Protein AF-A0A523S549-F1 (afdb_monomer)

Radius of gyration: 22.51 Å; Cα contacts (8 Å, |Δi|>4): 256; chains: 1; bounding box: 53×30×63 Å

pLDDT: mean 89.28, std 9.07, range [41.47, 98.06]

Sequence (168 aa):
MRREAGLTQSELAIEVGVSQSYIARIENGTLDPKLSIANKIIQVFNTRSPQRCGDVMTTNPITIDARKSVSVAVQIMRQRSFSQLPVVRGERIVGIVTERDIVRNLQHDMDKLSVQAIMSSGGVPTVDETTPVDAIIPLLESYQAVVIQNQGRVTGIISRSDLLKAKR

Secondary structure (DSSP, 8-state):
-TTTTT--HHHHHHHHTS-HHHHHHHHTTS-PPPHHHHHHHHHHHHHHSPPBHHHHSEES---EETTSBHHHHHHHHHHHT-SEEEEEETTEEEEEEEHHHHHTTTTS-TTTSBHHHHSB-S---EEETTSBHHHHHHHHHHSSEEEEEETTEEEEEEEHHHHHHHT-

Structure (mmCIF, N/CA/C/O backbone):
data_AF-A0A523S549-F1
#
_entry.id   AF-A0A523S549-F1
#
loop_
_atom_site.group_PDB
_atom_site.id
_atom_site.type_symbol
_atom_site.label_atom_id
_atom_site.label_alt_id
_atom_site.label_comp_id
_atom_site.label_asym_id
_atom_site.label_entity_id
_atom_site.label_seq_id
_atom_site.pdbx_PDB_ins_code
_atom_site.Cartn_x
_atom_site.Cartn_y
_atom_site.Cartn_z
_atom_site.occupancy
_atom_site.B_iso_or_equiv
_atom_site.auth_seq_id
_atom_site.auth_comp_id
_atom_site.auth_asym_id
_atom_site.auth_atom_id
_atom_site.pdbx_PDB_model_num
ATOM 1 N N . MET A 1 1 ? -12.262 -4.791 22.566 1.00 71.88 1 MET A N 1
ATOM 2 C CA . MET A 1 1 ? -12.885 -3.564 22.014 1.00 71.88 1 MET A CA 1
ATOM 3 C C . MET A 1 1 ? -12.240 -2.263 22.508 1.00 71.88 1 MET A C 1
ATOM 5 O O . MET A 1 1 ? -11.286 -1.854 21.869 1.00 71.88 1 MET A O 1
ATOM 9 N N . ARG A 1 2 ? -12.619 -1.605 23.627 1.00 86.69 2 ARG A N 1
ATOM 10 C CA . ARG A 1 2 ? -12.001 -0.283 23.953 1.00 86.69 2 ARG A CA 1
ATOM 11 C C . ARG A 1 2 ? -10.481 -0.314 24.162 1.00 86.69 2 ARG A C 1
ATOM 13 O O . ARG A 1 2 ? -9.793 0.637 23.822 1.00 86.69 2 ARG A O 1
ATOM 20 N N . ARG A 1 3 ? -9.963 -1.416 24.722 1.00 81.88 3 ARG A N 1
ATOM 21 C CA . ARG A 1 3 ? -8.525 -1.593 24.975 1.00 81.88 3 ARG A CA 1
ATOM 22 C C . ARG A 1 3 ? -7.735 -1.761 23.676 1.00 81.88 3 ARG A C 1
ATOM 24 O O . ARG A 1 3 ? -6.615 -1.282 23.606 1.00 81.88 3 ARG A O 1
ATOM 31 N N . GLU A 1 4 ? -8.331 -2.383 22.656 1.00 73.88 4 GLU A N 1
ATOM 32 C CA . GLU A 1 4 ? -7.745 -2.463 21.306 1.00 73.88 4 GLU A CA 1
ATOM 33 C C . GLU A 1 4 ? -7.690 -1.079 20.645 1.00 73.88 4 GLU A C 1
ATOM 35 O O . GLU A 1 4 ? -6.738 -0.784 19.939 1.00 73.88 4 GLU A O 1
ATOM 40 N N . ALA A 1 5 ? -8.661 -0.207 20.938 1.00 74.62 5 ALA A N 1
ATOM 41 C CA . ALA A 1 5 ? -8.658 1.198 20.523 1.00 74.62 5 ALA A CA 1
ATOM 42 C C . ALA A 1 5 ? -7.790 2.113 21.421 1.00 74.62 5 ALA A C 1
ATOM 44 O O . ALA A 1 5 ? -7.854 3.335 21.296 1.00 74.62 5 ALA A O 1
ATOM 45 N N . GLY A 1 6 ? -7.017 1.548 22.361 1.00 81.38 6 GLY A N 1
ATOM 46 C CA . GLY A 1 6 ? -6.121 2.299 23.247 1.00 81.38 6 GLY A CA 1
ATOM 47 C C . GLY A 1 6 ? -6.814 3.162 24.310 1.00 81.38 6 GLY A C 1
ATOM 48 O O . GLY A 1 6 ? -6.184 4.068 24.842 1.00 81.38 6 GLY A O 1
ATOM 49 N N . LEU A 1 7 ? -8.090 2.907 24.626 1.00 88.06 7 LEU A N 1
ATOM 50 C CA . LEU A 1 7 ? -8.893 3.748 25.523 1.00 88.06 7 LEU A CA 1
ATOM 51 C C . LEU A 1 7 ? -9.032 3.170 26.939 1.00 88.06 7 LEU A C 1
ATOM 53 O O . LEU A 1 7 ? -9.376 1.995 27.151 1.00 88.06 7 LEU A O 1
ATOM 57 N N . THR A 1 8 ? -8.888 4.039 27.937 1.00 93.50 8 THR A N 1
ATOM 58 C CA . THR A 1 8 ? -9.362 3.807 29.307 1.00 93.50 8 THR A CA 1
ATOM 59 C C . THR A 1 8 ? -10.896 3.872 29.384 1.00 93.50 8 THR A C 1
ATOM 61 O O . THR A 1 8 ? -11.573 4.318 28.457 1.00 93.50 8 THR A O 1
ATOM 64 N N . GLN A 1 9 ? -11.483 3.409 30.497 1.00 95.06 9 GLN A N 1
ATOM 65 C CA . GLN A 1 9 ? -12.935 3.547 30.712 1.00 95.06 9 GLN A CA 1
ATOM 66 C C . GLN A 1 9 ? -13.351 5.018 30.786 1.00 95.06 9 GLN A C 1
ATOM 68 O O . GLN A 1 9 ? -14.419 5.372 30.300 1.00 95.06 9 GLN A O 1
ATOM 73 N N . SER A 1 10 ? -12.515 5.858 31.400 1.00 96.06 10 SER A N 1
ATOM 74 C CA . SER A 1 10 ? -12.802 7.274 31.616 1.00 96.06 10 SER A CA 1
ATOM 75 C C . SER A 1 10 ? -12.768 8.061 30.311 1.00 96.06 10 SER A C 1
ATOM 77 O O . SER A 1 10 ? -13.667 8.857 30.069 1.00 96.06 10 SER A O 1
ATOM 79 N N . GLU A 1 11 ? -11.794 7.795 29.439 1.00 94.00 11 GLU A N 1
ATOM 80 C CA . GLU A 1 11 ? -11.718 8.438 28.120 1.00 94.00 11 GLU A CA 1
ATOM 81 C C . GLU A 1 11 ? -12.924 8.079 27.249 1.00 94.00 11 GLU A C 1
ATOM 83 O O . GLU A 1 11 ? -13.585 8.977 26.732 1.00 94.00 11 GLU A O 1
ATOM 88 N N . LEU A 1 12 ? -13.283 6.790 27.166 1.00 94.38 1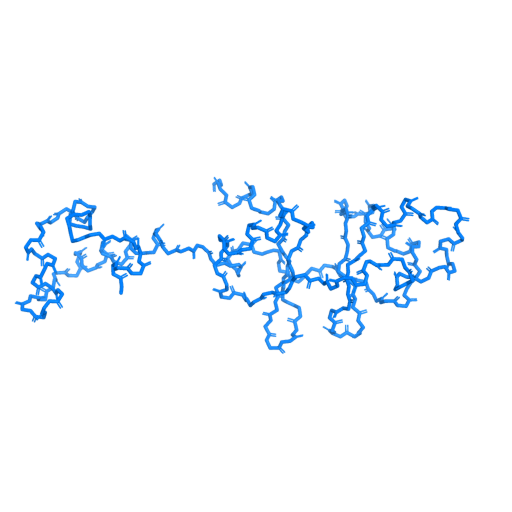2 LEU A N 1
ATOM 89 C CA . LEU A 1 12 ? -14.475 6.361 26.427 1.00 94.38 12 LEU A CA 1
ATOM 90 C C . LEU A 1 12 ? -15.757 6.985 27.005 1.00 94.38 12 LEU A C 1
ATOM 92 O O . LEU A 1 12 ? -16.650 7.383 26.262 1.00 94.38 12 LEU A O 1
ATOM 96 N N . ALA A 1 13 ? -15.855 7.080 28.333 1.00 96.19 13 ALA A N 1
ATOM 97 C CA . ALA A 1 13 ? -17.004 7.677 29.002 1.00 96.19 13 ALA A CA 1
ATOM 98 C C . ALA A 1 13 ? -17.171 9.166 28.650 1.00 96.19 13 ALA A C 1
ATOM 100 O O . ALA A 1 13 ? -18.285 9.589 28.330 1.00 96.19 13 ALA A O 1
ATOM 101 N N . ILE A 1 14 ? -16.073 9.932 28.640 1.00 95.50 14 ILE A N 1
ATOM 102 C CA . ILE A 1 14 ? -16.053 11.346 28.234 1.00 95.50 14 ILE A CA 1
ATOM 103 C C . ILE A 1 14 ? -16.541 11.499 26.789 1.00 95.50 14 ILE A C 1
ATOM 105 O O . ILE A 1 14 ? -17.426 12.309 26.524 1.00 95.50 14 ILE A O 1
ATOM 109 N N . GLU A 1 15 ? -16.007 10.696 25.869 1.00 92.44 15 GLU A N 1
ATOM 110 C CA . GLU A 1 15 ? -16.291 10.790 24.429 1.00 92.44 15 GLU A CA 1
ATOM 111 C C . GLU A 1 15 ? -17.754 10.434 24.097 1.00 92.44 15 GLU A C 1
ATOM 113 O O . GLU A 1 15 ? -18.393 11.049 23.244 1.00 92.44 15 GLU A O 1
ATOM 118 N N . VAL A 1 16 ? -18.327 9.471 24.823 1.00 94.50 16 VAL A N 1
ATOM 119 C CA . VAL A 1 16 ? -19.718 9.020 24.649 1.00 94.50 16 VAL A CA 1
ATOM 120 C C . VAL A 1 16 ? -20.721 9.921 25.392 1.00 94.50 16 VAL A C 1
ATOM 122 O O . VAL A 1 16 ? -21.906 9.976 25.030 1.00 94.50 16 VAL A O 1
ATOM 125 N N . GLY A 1 17 ? -20.260 10.653 26.410 1.00 95.94 17 GLY A N 1
ATOM 126 C CA . GLY A 1 17 ? -21.080 11.504 27.274 1.00 95.94 17 GLY A CA 1
ATOM 127 C C . GLY A 1 17 ? -21.804 10.728 28.378 1.00 95.94 17 GLY A C 1
ATOM 128 O O . GLY A 1 17 ? -22.981 10.976 28.638 1.00 95.94 17 GLY A O 1
ATOM 129 N N . VAL A 1 18 ? -21.127 9.759 29.001 1.00 96.75 18 VAL A N 1
ATOM 130 C CA . VAL A 1 18 ? -21.631 8.957 30.133 1.00 96.75 18 VAL A CA 1
ATOM 131 C C . VAL A 1 18 ? -20.607 8.921 31.272 1.00 96.75 18 VAL A C 1
ATOM 133 O O . VAL A 1 18 ? -19.508 9.448 31.145 1.00 96.75 18 VAL A O 1
ATOM 136 N N . SER A 1 19 ? -20.944 8.314 32.413 1.00 97.69 19 SER A N 1
ATOM 137 C CA . SER A 1 19 ? -19.985 8.149 33.514 1.00 97.69 19 SER A CA 1
ATOM 138 C C . SER A 1 19 ? -19.061 6.944 33.300 1.00 97.69 19 SER A C 1
ATOM 140 O O . SER A 1 19 ? -19.442 5.957 32.668 1.00 97.69 19 SER A O 1
ATOM 142 N N . GLN A 1 20 ? -17.861 6.975 33.889 1.00 97.19 20 GLN A N 1
ATOM 143 C CA . GLN A 1 20 ? -16.943 5.827 33.873 1.00 97.19 20 GLN A CA 1
ATOM 144 C C . GLN A 1 20 ? -17.615 4.564 34.441 1.00 97.19 20 GLN A C 1
ATOM 146 O O . GLN A 1 20 ? -17.493 3.482 33.869 1.00 97.19 20 GLN A O 1
ATOM 151 N N . SER A 1 21 ? -18.380 4.700 35.529 1.00 96.62 21 SER A N 1
ATOM 152 C CA . SER A 1 21 ? -19.128 3.593 36.135 1.00 96.62 21 SER A CA 1
ATOM 153 C C . SER A 1 21 ? -20.192 3.019 35.194 1.00 96.62 21 SER A C 1
ATOM 155 O O . SER A 1 21 ? -20.472 1.826 35.262 1.00 96.62 21 SER A O 1
ATOM 157 N N . TYR A 1 22 ? -20.769 3.833 34.301 1.00 97.19 22 TYR A N 1
ATOM 158 C CA . TYR A 1 22 ? -21.691 3.360 33.265 1.00 97.19 22 TYR A CA 1
ATOM 159 C C . TYR A 1 22 ? -20.968 2.431 32.284 1.00 97.19 22 TYR A C 1
ATOM 161 O O . TYR A 1 22 ? -21.422 1.314 32.062 1.00 97.19 22 TYR A O 1
ATOM 169 N N . ILE A 1 23 ? -19.797 2.844 31.783 1.00 96.75 23 ILE A N 1
ATOM 170 C CA . ILE A 1 23 ? -18.949 2.007 30.919 1.00 96.75 23 ILE A CA 1
ATOM 171 C C . ILE A 1 23 ? -18.519 0.725 31.645 1.00 96.75 23 ILE A C 1
ATOM 173 O O . ILE A 1 23 ? -18.662 -0.360 31.092 1.00 96.75 23 ILE A O 1
ATOM 177 N N . ALA A 1 24 ? -18.064 0.814 32.899 1.00 96.50 24 ALA A N 1
ATOM 178 C CA . ALA A 1 24 ? -17.646 -0.356 33.676 1.00 96.50 24 ALA A CA 1
ATOM 179 C C . ALA A 1 24 ? -18.776 -1.387 33.860 1.00 96.50 24 ALA A C 1
ATOM 181 O O . ALA A 1 24 ? -18.528 -2.592 33.806 1.00 96.50 24 ALA A O 1
ATOM 182 N N . ARG A 1 25 ? -20.017 -0.915 34.039 1.00 96.94 25 ARG A N 1
ATOM 183 C CA . ARG A 1 25 ? -21.206 -1.770 34.151 1.00 96.94 25 ARG A CA 1
ATOM 184 C C . ARG A 1 25 ? -21.631 -2.408 32.827 1.00 96.94 25 ARG A C 1
ATOM 186 O O . ARG A 1 25 ? -22.202 -3.492 32.841 1.00 96.94 25 ARG A O 1
ATOM 193 N N . ILE A 1 26 ? -21.353 -1.767 31.693 1.00 95.94 26 ILE A N 1
ATOM 194 C CA . ILE A 1 26 ? -21.512 -2.410 30.380 1.00 95.94 26 ILE A CA 1
ATOM 195 C C . ILE A 1 26 ? -20.472 -3.524 30.233 1.00 95.94 26 ILE A C 1
ATOM 197 O O . ILE A 1 26 ? -20.813 -4.649 29.887 1.00 95.94 26 ILE A O 1
ATOM 201 N N . GLU A 1 27 ? -19.203 -3.236 30.541 1.00 93.88 27 GLU A N 1
ATOM 202 C CA . GLU A 1 27 ? -18.097 -4.189 30.355 1.00 93.88 27 GLU A CA 1
ATOM 203 C C . GLU A 1 27 ? -18.215 -5.447 31.219 1.00 93.88 27 GLU A C 1
ATOM 205 O O . GLU A 1 27 ? -17.786 -6.517 30.795 1.00 93.88 27 GLU A O 1
ATOM 210 N N . ASN A 1 28 ? -18.787 -5.335 32.419 1.00 95.81 28 ASN A N 1
ATOM 211 C CA . ASN A 1 28 ? -19.024 -6.481 33.299 1.00 95.81 28 ASN A CA 1
ATOM 212 C C . ASN A 1 28 ? -20.389 -7.165 33.066 1.00 95.81 28 ASN A C 1
ATOM 214 O O . ASN A 1 28 ? -20.739 -8.077 33.813 1.00 95.81 28 ASN A O 1
ATOM 218 N N . GLY A 1 29 ? -21.166 -6.716 32.072 1.00 94.56 29 GLY A N 1
ATOM 219 C CA . GLY A 1 29 ? -22.460 -7.297 31.705 1.00 94.56 29 GLY A CA 1
ATOM 220 C C . GLY A 1 29 ? -23.627 -6.967 32.644 1.00 94.56 29 GLY A C 1
ATOM 221 O O . GLY A 1 29 ? -24.697 -7.549 32.503 1.00 94.56 29 GLY A O 1
ATOM 222 N N . THR A 1 30 ? -23.463 -6.045 33.599 1.00 96.94 30 THR A N 1
ATOM 223 C CA . THR A 1 30 ? -24.525 -5.659 34.558 1.00 96.94 30 THR A CA 1
ATOM 224 C C . THR A 1 30 ? -25.430 -4.526 34.065 1.00 96.94 30 THR A C 1
ATOM 226 O O . THR A 1 30 ? -26.346 -4.100 34.779 1.00 96.94 30 THR A O 1
ATOM 229 N N . LEU A 1 31 ? -25.163 -3.984 32.875 1.00 95.12 31 LEU A N 1
ATOM 230 C CA . LEU A 1 31 ? -25.954 -2.929 32.253 1.00 95.12 31 LEU A CA 1
ATOM 231 C C . LEU A 1 31 ? -25.995 -3.113 30.737 1.00 95.12 31 LEU A C 1
ATOM 233 O O . LEU A 1 31 ? -24.954 -3.146 30.088 1.00 95.12 31 LEU A O 1
ATOM 237 N N . ASP A 1 32 ? -27.206 -3.140 30.186 1.00 96.38 32 ASP A N 1
ATOM 238 C CA . ASP A 1 32 ? -27.442 -3.040 28.747 1.00 96.38 32 ASP A CA 1
ATOM 239 C C . ASP A 1 32 ? -27.624 -1.556 28.364 1.00 96.38 32 ASP A C 1
ATOM 241 O O . ASP A 1 32 ? -28.505 -0.878 28.917 1.00 96.38 32 ASP A O 1
ATOM 245 N N . PRO A 1 33 ? -26.758 -0.978 27.514 1.00 95.69 33 PRO A N 1
ATOM 246 C CA . PRO A 1 33 ? -26.860 0.425 27.151 1.00 95.69 33 PRO A CA 1
ATOM 247 C C . PRO A 1 33 ? -28.073 0.688 26.258 1.00 95.69 33 PRO A C 1
ATOM 249 O O . PRO A 1 33 ? -28.440 -0.106 25.397 1.00 95.69 33 PRO A O 1
ATOM 252 N N . LYS A 1 34 ? -28.646 1.891 26.368 1.00 96.62 34 LYS A N 1
ATOM 253 C CA . LYS A 1 34 ? -29.608 2.357 25.357 1.00 96.62 34 LYS A CA 1
ATOM 254 C C . LYS A 1 34 ? -28.940 2.364 23.979 1.00 96.62 34 LYS A C 1
ATOM 256 O O . LYS A 1 34 ? -27.774 2.741 23.866 1.00 96.62 34 LYS A O 1
ATOM 261 N N . LEU A 1 35 ? -29.710 2.066 22.930 1.00 93.00 35 LEU A N 1
ATOM 262 C CA . LEU A 1 35 ? -29.223 2.005 21.544 1.00 93.00 35 LEU A CA 1
ATOM 263 C C . LEU A 1 35 ? -28.432 3.256 21.122 1.00 93.00 35 LEU A C 1
ATOM 265 O O . LEU A 1 35 ? -27.411 3.154 20.451 1.00 93.00 35 LEU A O 1
ATOM 269 N N . SER A 1 36 ? -28.851 4.443 21.569 1.00 94.38 36 SER A N 1
ATOM 270 C CA . SER A 1 36 ? -28.134 5.695 21.296 1.00 94.38 36 SER A CA 1
ATOM 271 C C . SER A 1 36 ? -26.722 5.731 21.889 1.00 94.38 36 SER A C 1
ATOM 273 O O . SER A 1 36 ? -25.815 6.277 21.268 1.00 94.38 36 SER A O 1
ATOM 275 N N . ILE A 1 37 ? -26.517 5.144 23.068 1.00 96.50 37 ILE A N 1
ATOM 276 C CA . ILE A 1 37 ? -25.207 5.044 23.716 1.00 96.50 37 ILE A CA 1
ATOM 277 C C . ILE A 1 37 ? -24.364 3.956 23.053 1.00 96.50 37 ILE A C 1
ATOM 279 O O . ILE A 1 37 ? -23.193 4.196 22.771 1.00 96.50 37 ILE A O 1
ATOM 283 N N . ALA A 1 38 ? -24.960 2.804 22.735 1.00 94.38 38 ALA A N 1
ATOM 284 C CA . ALA A 1 38 ? -24.282 1.744 21.989 1.00 94.38 38 ALA A CA 1
ATOM 285 C C . ALA A 1 38 ? -23.745 2.259 20.640 1.00 94.38 38 ALA A C 1
ATOM 287 O O . ALA A 1 38 ? -22.570 2.072 20.332 1.00 94.38 38 ALA A O 1
ATOM 288 N N . ASN A 1 39 ? -24.562 3.005 19.888 1.00 90.75 39 ASN A N 1
ATOM 289 C CA . ASN A 1 39 ? -24.155 3.602 18.614 1.00 90.75 39 ASN A CA 1
ATOM 290 C C . ASN A 1 39 ? -23.006 4.606 18.773 1.00 90.75 39 ASN A C 1
ATOM 292 O O . ASN A 1 39 ? -22.074 4.593 17.973 1.00 90.75 39 ASN A O 1
ATOM 296 N N . LYS A 1 40 ? -23.023 5.440 19.821 1.00 92.88 40 LYS A N 1
ATOM 297 C CA . LYS A 1 40 ? -21.908 6.355 20.118 1.00 92.88 40 LYS A CA 1
ATOM 298 C C . LYS A 1 40 ? -20.617 5.607 20.451 1.00 92.88 40 LYS A C 1
ATOM 300 O O . LYS A 1 40 ? -19.561 5.989 19.963 1.00 92.88 40 LYS A O 1
ATOM 305 N N . ILE A 1 41 ? -20.695 4.535 21.244 1.00 92.62 41 ILE A N 1
ATOM 306 C CA . ILE A 1 41 ? -19.539 3.685 21.571 1.00 92.62 41 ILE A CA 1
ATOM 307 C C . ILE A 1 41 ? -18.947 3.075 20.291 1.00 92.62 41 ILE A C 1
ATOM 309 O O . ILE A 1 41 ? -17.737 3.136 20.082 1.00 92.62 41 ILE A O 1
ATOM 313 N N . ILE A 1 42 ? -19.796 2.544 19.404 1.00 88.38 42 ILE A N 1
ATOM 314 C CA . ILE A 1 42 ? -19.374 2.010 18.100 1.00 88.38 42 ILE A CA 1
ATOM 315 C C . ILE A 1 42 ? -18.707 3.103 17.255 1.00 88.38 42 ILE A C 1
ATOM 317 O O . ILE A 1 42 ? -17.657 2.869 16.664 1.00 88.38 42 ILE A O 1
ATOM 321 N N . GLN A 1 43 ? -19.275 4.310 17.223 1.00 82.50 43 GLN A N 1
ATOM 322 C CA . GLN A 1 43 ? -18.717 5.429 16.467 1.00 82.50 43 GLN A CA 1
ATOM 323 C C . GLN A 1 43 ? -17.332 5.845 16.986 1.00 82.50 43 GLN A C 1
ATOM 325 O O . GLN A 1 43 ? -16.424 6.065 16.184 1.00 82.50 43 GLN A O 1
ATOM 330 N N . VAL A 1 44 ? -17.139 5.896 18.308 1.00 87.31 44 VAL A N 1
ATOM 331 C CA . VAL A 1 44 ? -15.829 6.151 18.932 1.00 87.31 44 VAL A CA 1
ATOM 332 C C . VAL A 1 44 ? -14.807 5.106 18.490 1.00 87.31 44 VAL A C 1
ATOM 334 O O . VAL A 1 44 ? -13.712 5.454 18.048 1.00 87.31 44 VAL A O 1
ATOM 337 N N . PHE A 1 45 ? -15.176 3.825 18.535 1.00 83.44 45 PHE A N 1
ATOM 338 C CA . PHE A 1 45 ? -14.283 2.757 18.098 1.00 83.44 45 PHE A CA 1
ATOM 339 C C . PHE A 1 45 ? -13.993 2.808 16.605 1.00 83.44 45 PHE A C 1
ATOM 341 O 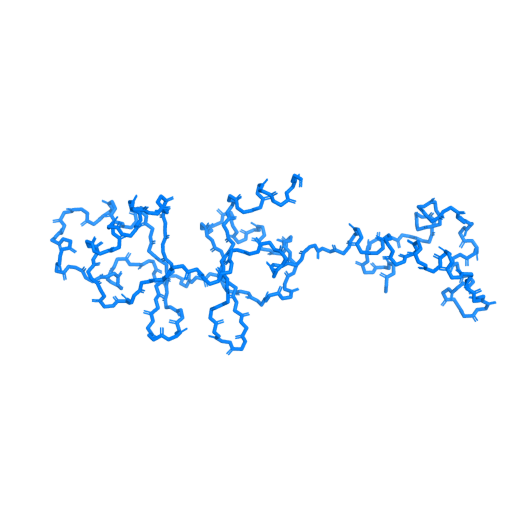O . PHE A 1 45 ? -12.852 2.583 16.237 1.00 83.44 45 PHE A O 1
ATOM 348 N N . ASN A 1 46 ? -14.953 3.151 15.748 1.00 72.94 46 ASN A N 1
ATOM 349 C CA . ASN A 1 46 ? -14.705 3.294 14.311 1.00 72.94 46 ASN A CA 1
ATOM 350 C C . ASN A 1 46 ? -13.787 4.479 13.998 1.00 72.94 46 ASN A C 1
ATOM 352 O O . ASN A 1 46 ? -12.925 4.373 13.137 1.00 72.94 46 ASN A O 1
ATOM 356 N N . THR A 1 47 ? -13.929 5.585 14.731 1.00 69.06 47 THR A N 1
ATOM 357 C CA . THR A 1 47 ? -13.087 6.781 14.549 1.00 69.06 47 THR A CA 1
ATOM 358 C C . THR A 1 47 ? -11.642 6.531 14.994 1.00 69.06 47 THR A C 1
ATOM 360 O O . THR A 1 47 ? -10.718 7.165 14.494 1.00 69.06 47 THR A O 1
ATOM 363 N N . ARG A 1 48 ? -11.438 5.595 15.930 1.00 69.50 48 ARG A N 1
ATOM 364 C CA . ARG A 1 48 ? -10.114 5.189 16.427 1.00 69.50 48 ARG A CA 1
ATOM 365 C C . ARG A 1 48 ? -9.629 3.841 15.902 1.00 69.50 48 ARG A C 1
ATOM 367 O O . ARG A 1 48 ? -8.518 3.432 16.226 1.00 69.50 48 ARG A O 1
ATOM 374 N N . SER A 1 49 ? -10.441 3.154 15.105 1.00 64.69 49 SER A N 1
ATOM 375 C CA . SER A 1 49 ? -10.012 1.961 14.389 1.00 64.69 49 SER A CA 1
ATOM 376 C C . SER A 1 49 ? -9.054 2.430 13.310 1.00 64.69 49 SER A C 1
ATOM 378 O O . SER A 1 49 ? -9.398 3.356 12.570 1.00 64.69 49 SER A O 1
ATOM 380 N N . PRO A 1 50 ? -7.849 1.852 13.220 1.00 68.38 50 PRO A N 1
ATOM 381 C CA . PRO A 1 50 ? -6.920 2.273 12.198 1.00 68.38 50 PRO A CA 1
ATOM 382 C C . PRO A 1 50 ? -7.572 2.043 10.835 1.00 68.38 50 PRO A C 1
ATOM 384 O O . PRO A 1 50 ? -8.066 0.949 10.544 1.00 68.38 50 PRO A O 1
ATOM 387 N N . GLN A 1 51 ? -7.604 3.104 10.029 1.00 83.25 51 GLN A N 1
ATOM 388 C CA . GLN A 1 51 ? -8.034 3.045 8.638 1.00 83.25 51 GLN A CA 1
ATOM 389 C C . GLN A 1 51 ? -7.311 1.881 7.958 1.00 83.25 51 GLN A C 1
ATOM 391 O O . GLN A 1 51 ? -6.108 1.704 8.171 1.00 83.25 51 GLN A O 1
ATOM 396 N N . ARG A 1 52 ? -8.026 1.051 7.200 1.00 90.06 52 ARG A N 1
ATOM 397 C CA . ARG A 1 52 ? -7.433 -0.133 6.574 1.00 90.06 52 ARG A CA 1
ATOM 398 C C . ARG A 1 52 ? -6.857 0.233 5.220 1.00 90.06 52 ARG A C 1
ATOM 400 O O . ARG A 1 52 ? -7.303 1.171 4.563 1.00 90.06 52 ARG A O 1
ATOM 407 N N . CYS A 1 53 ? -5.864 -0.527 4.777 1.00 93.06 53 CYS A N 1
ATOM 408 C CA . CYS A 1 53 ? -5.236 -0.327 3.478 1.00 93.06 53 CYS A CA 1
ATOM 409 C C . CYS A 1 53 ? -6.266 -0.402 2.339 1.00 93.06 53 CYS A C 1
ATOM 411 O O . CYS A 1 53 ? -6.217 0.409 1.416 1.00 93.06 53 CYS A O 1
ATOM 413 N N . GLY A 1 54 ? -7.245 -1.306 2.438 1.00 91.38 54 GLY A N 1
ATOM 414 C CA . GLY A 1 54 ? -8.355 -1.407 1.490 1.00 91.38 54 GLY A CA 1
ATOM 415 C C . GLY A 1 54 ? -9.191 -0.127 1.362 1.00 91.38 54 GLY A C 1
ATOM 416 O O . GLY A 1 54 ? -9.712 0.138 0.283 1.00 91.38 54 GLY A O 1
ATOM 417 N N . ASP A 1 55 ? -9.254 0.698 2.412 1.00 88.75 55 ASP A N 1
ATOM 418 C CA . ASP A 1 55 ? -10.047 1.935 2.432 1.00 88.75 55 ASP A CA 1
ATOM 419 C C . ASP A 1 55 ? -9.359 3.098 1.693 1.00 88.75 55 ASP A C 1
ATOM 421 O O . ASP A 1 55 ? -10.014 4.076 1.336 1.00 88.75 55 ASP A O 1
ATOM 425 N N . VAL A 1 56 ? -8.037 3.022 1.482 1.00 90.81 56 VAL A N 1
ATOM 426 C CA . VAL A 1 56 ? -7.223 4.121 0.914 1.00 90.81 56 VAL A CA 1
ATOM 427 C C . VAL A 1 56 ? -6.444 3.744 -0.339 1.00 90.81 56 VAL A C 1
ATOM 429 O O . VAL A 1 56 ? -5.851 4.615 -0.978 1.00 90.81 56 VAL A O 1
ATOM 432 N N . MET A 1 57 ? -6.388 2.459 -0.685 1.00 93.44 57 MET A N 1
ATOM 433 C CA . MET A 1 57 ? -5.625 1.998 -1.838 1.00 93.44 57 MET A CA 1
ATOM 434 C C . MET A 1 57 ? -6.186 2.527 -3.154 1.00 93.44 57 MET A C 1
ATOM 436 O O . MET A 1 57 ? -7.396 2.622 -3.359 1.00 93.44 57 MET A O 1
ATOM 440 N N . THR A 1 58 ? -5.289 2.768 -4.108 1.00 91.25 58 THR A N 1
ATOM 441 C CA . THR A 1 58 ? -5.692 2.836 -5.511 1.00 91.25 58 THR A CA 1
ATOM 442 C C . THR A 1 58 ? -5.976 1.413 -5.982 1.00 91.25 58 THR A C 1
ATOM 444 O O . THR A 1 58 ? -5.072 0.573 -6.019 1.00 91.25 58 THR A O 1
ATOM 447 N N . THR A 1 59 ? -7.233 1.135 -6.321 1.00 92.06 59 THR A N 1
ATOM 448 C CA . THR A 1 59 ? -7.683 -0.182 -6.787 1.00 92.06 59 THR A CA 1
ATOM 449 C C . THR A 1 59 ? -7.246 -0.444 -8.226 1.00 92.06 59 THR A C 1
ATOM 451 O O . THR A 1 59 ? -7.111 0.484 -9.024 1.00 92.06 59 THR A O 1
ATOM 454 N N . ASN A 1 60 ? -7.032 -1.720 -8.567 1.00 86.75 60 ASN A N 1
ATOM 455 C CA . ASN A 1 60 ? -6.663 -2.168 -9.918 1.00 86.75 60 ASN A CA 1
ATOM 456 C C . ASN A 1 60 ? -5.506 -1.354 -10.538 1.00 86.75 60 ASN A C 1
ATOM 458 O O . ASN A 1 60 ? -5.679 -0.728 -11.590 1.00 86.75 60 ASN A O 1
ATOM 462 N N . PRO A 1 61 ? -4.324 -1.329 -9.894 1.00 88.50 61 PRO A N 1
ATOM 463 C CA . PRO A 1 61 ? -3.209 -0.531 -10.375 1.00 88.50 61 PRO A CA 1
ATOM 464 C C . PRO A 1 61 ? -2.792 -0.969 -11.777 1.00 88.50 61 PRO A C 1
ATOM 466 O O . PRO A 1 61 ? -2.766 -2.158 -12.098 1.00 88.50 61 PRO A O 1
ATOM 469 N N . ILE A 1 62 ? -2.409 -0.000 -12.609 1.00 92.19 62 ILE A N 1
ATOM 470 C CA . ILE A 1 62 ? -1.779 -0.302 -13.896 1.00 92.19 62 ILE A CA 1
ATOM 471 C C . ILE A 1 62 ? -0.446 -0.993 -13.610 1.00 92.19 62 ILE A C 1
ATOM 473 O O . ILE A 1 62 ? 0.401 -0.453 -12.900 1.00 92.19 62 ILE A O 1
ATOM 477 N N . THR A 1 63 ? -0.268 -2.182 -14.178 1.00 92.44 63 THR A N 1
ATOM 478 C CA . THR A 1 63 ? 0.940 -3.001 -14.037 1.00 92.44 63 THR A CA 1
ATOM 479 C C . THR A 1 63 ? 1.648 -3.168 -15.380 1.00 92.44 63 THR A C 1
ATOM 481 O O . THR A 1 63 ? 1.105 -2.833 -16.437 1.00 92.44 63 THR A O 1
ATOM 484 N N . ILE A 1 64 ? 2.875 -3.687 -15.348 1.00 95.25 64 ILE A N 1
ATOM 485 C CA . ILE A 1 64 ? 3.643 -4.037 -16.546 1.00 95.25 64 ILE A CA 1
ATOM 486 C C . ILE A 1 64 ? 4.175 -5.471 -16.456 1.00 95.25 64 ILE A C 1
ATOM 488 O O . ILE A 1 64 ? 4.655 -5.898 -15.407 1.00 95.25 64 ILE A O 1
ATOM 492 N N . ASP A 1 65 ? 4.103 -6.230 -17.556 1.00 95.81 65 ASP A N 1
ATOM 493 C CA . ASP A 1 65 ? 4.695 -7.575 -17.611 1.00 95.81 65 ASP A CA 1
ATOM 494 C C . ASP A 1 65 ? 6.227 -7.481 -17.558 1.00 95.81 65 ASP A C 1
ATOM 496 O O . ASP A 1 65 ? 6.847 -6.693 -18.272 1.00 95.81 65 ASP A O 1
ATOM 500 N N . ALA A 1 66 ? 6.833 -8.326 -16.729 1.00 95.44 66 ALA A N 1
ATOM 501 C CA . ALA A 1 66 ? 8.267 -8.414 -16.474 1.00 95.44 66 ALA A CA 1
ATOM 502 C C . ALA A 1 66 ? 9.135 -8.512 -17.744 1.00 95.44 66 ALA A C 1
ATOM 504 O O . ALA A 1 66 ? 10.283 -8.066 -17.747 1.00 95.44 66 ALA A O 1
ATOM 505 N N . ARG A 1 67 ? 8.597 -9.087 -18.825 1.00 96.56 67 ARG A N 1
ATOM 506 C CA . ARG A 1 67 ? 9.300 -9.308 -20.097 1.00 96.56 67 ARG A CA 1
ATOM 507 C C . ARG A 1 67 ? 9.143 -8.152 -21.083 1.00 96.56 67 ARG A C 1
ATOM 509 O O . ARG A 1 67 ? 9.784 -8.178 -22.130 1.00 96.56 67 ARG A O 1
ATOM 516 N N . LYS A 1 68 ? 8.286 -7.163 -20.801 1.00 98.06 68 LYS A N 1
ATOM 517 C CA . LYS A 1 68 ? 8.148 -5.970 -21.650 1.00 98.06 68 LYS A CA 1
ATOM 518 C C . LYS A 1 68 ? 9.422 -5.131 -21.599 1.00 98.06 68 LYS A C 1
ATOM 520 O O . LYS A 1 68 ? 10.193 -5.216 -20.642 1.00 98.06 68 LYS A O 1
ATOM 525 N N . SER A 1 69 ? 9.632 -4.334 -22.642 1.00 98.06 69 SER A N 1
ATOM 526 C CA . SER A 1 69 ? 10.768 -3.423 -22.726 1.00 98.06 69 SER A CA 1
ATOM 527 C C . SER A 1 69 ? 10.632 -2.268 -21.734 1.00 98.06 69 SER A C 1
ATOM 529 O O . SER A 1 69 ? 9.525 -1.870 -21.352 1.00 98.06 69 SER A O 1
ATOM 531 N N . VAL A 1 70 ? 11.765 -1.696 -21.335 1.00 97.94 70 VAL A N 1
ATOM 532 C CA . VAL A 1 70 ? 11.794 -0.494 -20.495 1.00 97.94 70 VAL A CA 1
ATOM 533 C C . VAL A 1 70 ? 11.145 0.695 -21.214 1.00 97.94 70 VAL A C 1
ATOM 535 O O . VAL A 1 70 ? 10.466 1.491 -20.569 1.00 97.94 70 VAL A O 1
ATOM 538 N N . SER A 1 71 ? 11.244 0.785 -22.545 1.00 97.88 71 SER A N 1
ATOM 539 C CA . SER A 1 71 ? 10.570 1.830 -23.332 1.00 97.88 71 SER A CA 1
ATOM 540 C C . SER A 1 71 ? 9.045 1.840 -23.150 1.00 97.88 71 SER A C 1
ATOM 542 O O . SER A 1 71 ? 8.445 2.908 -23.003 1.00 97.88 71 SER A O 1
ATOM 544 N N . VAL A 1 72 ? 8.413 0.664 -23.049 1.00 97.81 72 VAL A N 1
ATOM 545 C CA . VAL A 1 72 ? 6.979 0.545 -22.736 1.00 97.81 72 VAL A CA 1
ATOM 546 C C . VAL A 1 72 ? 6.683 1.062 -21.326 1.00 97.81 72 VAL A C 1
ATOM 548 O O . VAL A 1 72 ? 5.697 1.775 -21.134 1.00 97.81 72 VAL A O 1
ATOM 551 N N . ALA A 1 73 ? 7.542 0.760 -20.346 1.00 97.06 73 ALA A N 1
ATOM 552 C CA . ALA A 1 73 ? 7.403 1.281 -18.984 1.00 97.06 73 ALA A CA 1
ATOM 553 C C . ALA A 1 73 ? 7.447 2.817 -18.968 1.00 97.06 73 ALA A C 1
ATOM 555 O O . ALA A 1 73 ? 6.551 3.450 -18.410 1.00 97.06 73 ALA A O 1
ATOM 556 N N . VAL A 1 74 ? 8.435 3.409 -19.651 1.00 97.00 74 VAL 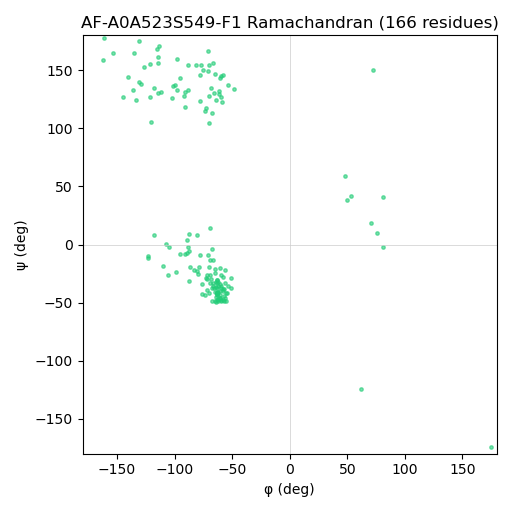A N 1
ATOM 557 C CA . VAL A 1 74 ? 8.594 4.867 -19.797 1.00 97.00 74 VAL A CA 1
ATOM 558 C C . VAL A 1 74 ? 7.353 5.497 -20.423 1.00 97.00 74 VAL A C 1
ATOM 560 O O . VAL A 1 74 ? 6.874 6.530 -19.955 1.00 97.00 74 VAL A O 1
ATOM 563 N N . GLN A 1 75 ? 6.804 4.879 -21.470 1.00 97.38 75 GLN A N 1
ATOM 564 C CA . GLN A 1 75 ? 5.603 5.382 -22.126 1.00 97.38 75 GLN A CA 1
ATOM 565 C C . GLN A 1 75 ? 4.402 5.403 -21.173 1.00 97.38 75 GLN A C 1
ATOM 567 O O . GLN A 1 75 ? 3.716 6.422 -21.096 1.00 97.38 75 GLN A O 1
ATOM 572 N N . ILE A 1 76 ? 4.160 4.314 -20.434 1.00 96.62 76 ILE A N 1
ATOM 573 C CA . ILE A 1 76 ? 3.057 4.232 -19.465 1.00 96.62 76 ILE A CA 1
ATOM 574 C C . ILE A 1 76 ? 3.243 5.279 -18.362 1.00 96.62 76 ILE A C 1
ATOM 576 O O . ILE A 1 76 ? 2.312 6.037 -18.083 1.00 96.62 76 ILE A O 1
ATOM 580 N N . MET A 1 77 ? 4.443 5.352 -17.777 1.00 94.81 77 MET A N 1
ATOM 581 C CA . MET A 1 77 ? 4.787 6.320 -16.732 1.00 94.81 77 MET A CA 1
ATOM 582 C C . MET A 1 77 ? 4.526 7.755 -17.193 1.00 94.81 77 MET A C 1
ATOM 584 O O . MET A 1 77 ? 3.817 8.499 -16.519 1.00 94.81 77 MET A O 1
ATOM 588 N N . ARG A 1 78 ? 4.993 8.119 -18.395 1.00 95.12 78 ARG A N 1
ATOM 589 C CA . ARG A 1 78 ? 4.792 9.458 -18.965 1.00 95.12 78 ARG A CA 1
ATOM 590 C C . ARG A 1 78 ? 3.320 9.767 -19.230 1.00 95.12 78 ARG A C 1
ATOM 592 O O . ARG A 1 78 ? 2.858 10.853 -18.903 1.00 95.12 78 ARG A O 1
ATOM 599 N N . GLN A 1 79 ? 2.582 8.830 -19.826 1.00 95.81 79 GLN A N 1
ATOM 600 C CA . GLN A 1 79 ? 1.172 9.030 -20.183 1.00 95.81 79 GLN A CA 1
ATOM 601 C C . GLN A 1 79 ? 0.253 9.141 -18.963 1.00 95.81 79 GLN A C 1
ATOM 603 O O . GLN A 1 79 ? -0.791 9.784 -19.043 1.00 95.81 79 GLN A O 1
ATOM 608 N N . ARG A 1 80 ? 0.610 8.485 -17.855 1.00 91.19 80 ARG A N 1
ATOM 609 C CA . ARG A 1 80 ? -0.207 8.432 -16.635 1.00 91.19 80 ARG A CA 1
ATOM 610 C C . ARG A 1 80 ? 0.352 9.272 -15.486 1.00 91.19 80 ARG A C 1
ATOM 612 O O . ARG A 1 80 ? -0.253 9.291 -14.420 1.00 91.19 80 ARG A O 1
ATOM 619 N N . SER A 1 81 ? 1.476 9.957 -15.706 1.00 90.19 81 SER A N 1
ATOM 620 C CA . SER A 1 81 ? 2.212 10.706 -14.680 1.00 90.19 81 SER A CA 1
ATOM 621 C C . SER A 1 81 ? 2.545 9.849 -13.452 1.00 90.19 81 SER A C 1
ATOM 623 O O . SER A 1 81 ? 2.400 10.287 -12.312 1.00 90.19 81 SER A O 1
ATOM 625 N N . PHE A 1 82 ? 2.964 8.604 -13.687 1.00 90.75 82 PHE A N 1
ATOM 626 C CA . PHE A 1 82 ? 3.387 7.681 -12.636 1.00 90.75 82 PHE A CA 1
ATOM 627 C C . PHE A 1 82 ? 4.904 7.649 -12.530 1.00 90.75 82 PHE A C 1
ATOM 629 O O . PHE A 1 82 ? 5.583 7.513 -13.539 1.00 90.75 82 PHE A O 1
ATOM 636 N N . SER A 1 83 ? 5.422 7.663 -11.305 1.00 89.56 83 SER A N 1
ATOM 637 C CA . SER A 1 83 ? 6.866 7.554 -11.043 1.00 89.56 83 SER A CA 1
ATOM 638 C C . SER A 1 83 ? 7.360 6.108 -10.921 1.00 89.56 83 SER A C 1
ATOM 640 O O . SER A 1 83 ? 8.553 5.853 -10.745 1.00 89.56 83 SER A O 1
ATOM 642 N N . GLN A 1 84 ? 6.438 5.145 -10.951 1.00 90.06 84 GLN A N 1
ATOM 643 C CA . GLN A 1 84 ? 6.722 3.730 -10.753 1.00 90.06 84 GLN A CA 1
ATOM 644 C C . GLN A 1 84 ? 5.586 2.847 -11.267 1.00 90.06 84 GLN A C 1
ATOM 646 O O . GLN A 1 84 ? 4.440 3.287 -11.362 1.00 90.06 84 GLN A O 1
ATOM 651 N N . LEU A 1 85 ? 5.900 1.582 -11.537 1.00 92.00 85 LEU A N 1
ATOM 652 C CA . LEU A 1 85 ? 4.943 0.572 -11.970 1.00 92.00 85 LEU A CA 1
ATOM 653 C C . LEU A 1 85 ? 5.181 -0.752 -11.234 1.00 92.00 85 LEU A C 1
ATOM 655 O O . LEU A 1 85 ? 6.321 -1.227 -11.195 1.00 92.00 85 LEU A O 1
ATOM 659 N N . PRO A 1 86 ? 4.125 -1.392 -10.700 1.00 91.19 86 PRO A N 1
ATOM 660 C CA . PRO A 1 86 ? 4.193 -2.783 -10.280 1.00 91.19 86 PRO A CA 1
ATOM 661 C C . PRO A 1 86 ? 4.513 -3.680 -11.480 1.00 91.19 86 PRO A C 1
ATOM 663 O O . PRO A 1 86 ? 3.880 -3.582 -12.536 1.00 91.19 86 PRO A O 1
ATOM 666 N N . VAL A 1 87 ? 5.483 -4.572 -11.306 1.00 92.38 87 VAL A N 1
ATOM 667 C CA . VAL A 1 87 ? 5.936 -5.520 -12.325 1.00 92.38 87 VAL 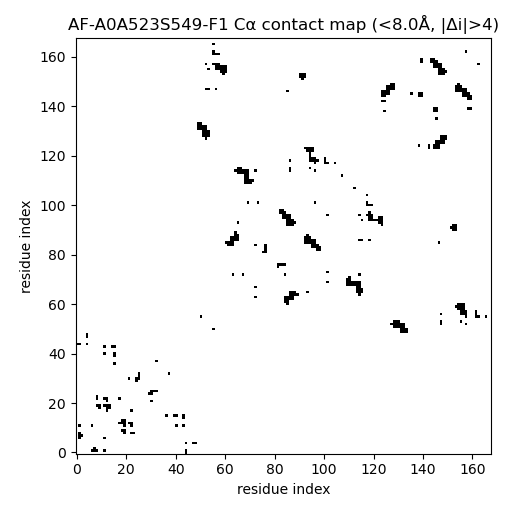A CA 1
ATOM 668 C C . VAL A 1 87 ? 5.347 -6.889 -12.027 1.00 92.38 87 VAL A C 1
ATOM 670 O O . VAL A 1 87 ? 5.522 -7.419 -10.928 1.00 92.38 87 VAL A O 1
ATOM 673 N N . VAL A 1 88 ? 4.678 -7.484 -13.010 1.00 91.25 88 VAL A N 1
ATOM 674 C CA . VAL A 1 88 ? 3.977 -8.764 -12.864 1.00 91.25 88 VAL A CA 1
ATOM 675 C C . VAL A 1 88 ? 4.495 -9.825 -13.834 1.00 91.25 88 VAL A C 1
ATOM 677 O O . VAL A 1 88 ? 5.024 -9.524 -14.903 1.00 91.25 88 VAL A O 1
ATOM 680 N N . ARG A 1 89 ? 4.325 -11.099 -13.476 1.00 90.81 89 ARG A N 1
ATOM 681 C CA . ARG A 1 89 ? 4.375 -12.239 -14.404 1.00 90.81 89 ARG A CA 1
ATOM 682 C C . ARG A 1 89 ? 3.027 -12.945 -14.341 1.00 90.81 89 ARG A C 1
ATOM 684 O O . ARG A 1 89 ? 2.728 -13.611 -13.350 1.00 90.81 89 ARG A O 1
ATOM 691 N N . GLY A 1 90 ? 2.207 -12.773 -15.376 1.00 87.31 90 GLY A N 1
ATOM 692 C CA . GLY A 1 90 ? 0.790 -13.131 -15.293 1.00 87.31 90 GLY A CA 1
ATOM 693 C C . GLY A 1 90 ? 0.103 -12.293 -14.212 1.00 87.31 90 GLY A C 1
ATOM 694 O O . GLY A 1 90 ? 0.213 -11.072 -14.229 1.00 87.31 90 GLY A O 1
ATOM 695 N N . GLU A 1 91 ? -0.548 -12.941 -13.246 1.00 80.44 91 GLU A N 1
ATOM 696 C CA . GLU A 1 91 ? -1.227 -12.255 -12.132 1.00 80.44 91 GLU A CA 1
ATOM 697 C C . GLU A 1 91 ? -0.333 -12.015 -10.905 1.00 80.44 91 GLU A C 1
ATOM 699 O O . GLU A 1 91 ? -0.737 -11.354 -9.947 1.00 80.44 91 GLU A O 1
ATOM 704 N N . ARG A 1 92 ? 0.887 -12.562 -10.906 1.00 84.75 92 ARG A N 1
ATOM 705 C CA . ARG A 1 92 ? 1.774 -12.523 -9.744 1.00 84.75 92 ARG A CA 1
ATOM 706 C C . ARG A 1 92 ? 2.678 -11.298 -9.795 1.00 84.75 92 ARG A C 1
ATOM 708 O O . ARG A 1 92 ? 3.407 -11.113 -10.769 1.00 84.75 92 ARG A O 1
ATOM 715 N N . ILE A 1 93 ? 2.708 -10.524 -8.711 1.00 87.12 93 ILE A N 1
ATOM 716 C CA . ILE A 1 93 ? 3.702 -9.463 -8.511 1.00 87.12 93 ILE A CA 1
ATOM 717 C C . ILE A 1 93 ? 5.106 -10.067 -8.376 1.00 87.12 93 ILE A C 1
ATOM 719 O O . ILE A 1 93 ? 5.321 -11.022 -7.627 1.00 87.12 93 ILE A O 1
ATOM 723 N N . VAL A 1 94 ? 6.064 -9.530 -9.128 1.00 88.88 94 VAL A N 1
ATOM 724 C CA . VAL A 1 94 ? 7.469 -9.972 -9.105 1.00 88.88 94 VAL A CA 1
ATOM 725 C C . VAL A 1 94 ? 8.452 -8.850 -8.783 1.00 88.88 94 VAL A C 1
ATOM 727 O O . VAL A 1 94 ? 9.612 -9.137 -8.510 1.00 88.88 94 VAL A O 1
ATOM 730 N N . GLY A 1 95 ? 8.010 -7.593 -8.796 1.00 89.94 95 GLY A N 1
ATOM 731 C CA . GLY A 1 95 ? 8.869 -6.455 -8.497 1.00 89.94 95 GLY A CA 1
ATOM 732 C C . GLY A 1 95 ? 8.171 -5.119 -8.703 1.00 89.94 95 GLY A C 1
ATOM 733 O O . GLY A 1 95 ? 6.975 -5.055 -8.990 1.00 89.94 95 GLY A O 1
ATOM 734 N N . ILE A 1 96 ? 8.941 -4.048 -8.567 1.00 90.69 96 ILE A N 1
ATOM 735 C CA . ILE A 1 96 ? 8.543 -2.688 -8.918 1.00 90.69 96 ILE A CA 1
ATOM 736 C C . ILE A 1 96 ? 9.657 -2.076 -9.761 1.00 90.69 96 ILE A C 1
ATOM 738 O O . ILE A 1 96 ? 10.838 -2.298 -9.489 1.00 90.69 96 ILE A O 1
ATOM 742 N N . VAL A 1 97 ? 9.279 -1.334 -10.796 1.00 92.81 97 VAL A N 1
ATOM 743 C CA . VAL A 1 97 ? 10.209 -0.516 -11.574 1.00 92.81 97 VAL A CA 1
ATOM 744 C C . VAL A 1 97 ? 9.895 0.947 -11.313 1.00 92.81 97 VAL A C 1
ATOM 746 O O . VAL A 1 97 ? 8.735 1.354 -11.362 1.00 92.81 97 VAL A O 1
ATOM 749 N N . THR A 1 98 ? 10.922 1.729 -11.009 1.00 91.75 98 THR A N 1
ATOM 750 C CA . THR A 1 98 ? 10.823 3.158 -10.698 1.00 91.75 98 THR A CA 1
ATOM 751 C C . THR A 1 98 ? 11.530 3.996 -11.762 1.00 91.75 98 THR A C 1
ATOM 753 O O . THR A 1 98 ? 12.402 3.506 -12.480 1.00 91.75 98 THR A O 1
ATOM 756 N N . GLU A 1 99 ? 11.221 5.291 -11.831 1.00 92.25 99 GLU A N 1
ATOM 757 C CA . GLU A 1 99 ? 11.987 6.247 -12.648 1.00 92.25 99 GLU A CA 1
ATOM 758 C C . GLU A 1 99 ? 13.486 6.211 -12.320 1.00 92.25 99 GLU A C 1
ATOM 760 O O . GLU A 1 99 ? 14.322 6.318 -13.213 1.00 92.25 99 GLU A O 1
ATOM 765 N N . ARG A 1 100 ? 13.849 5.995 -11.048 1.00 90.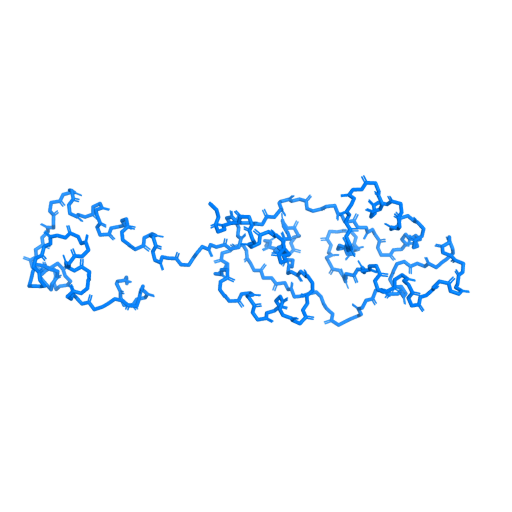88 100 ARG A N 1
ATOM 766 C CA . ARG A 1 100 ? 15.251 5.875 -10.626 1.00 90.88 100 ARG A CA 1
ATOM 767 C C . ARG A 1 100 ? 15.937 4.669 -11.266 1.00 90.88 100 ARG A C 1
ATOM 769 O O . ARG A 1 100 ? 17.093 4.787 -11.671 1.00 90.88 100 ARG A O 1
ATOM 776 N N . ASP A 1 101 ? 15.248 3.534 -11.349 1.00 92.44 101 ASP A N 1
ATOM 777 C CA . ASP A 1 101 ? 15.780 2.330 -11.996 1.00 92.44 101 ASP A CA 1
ATOM 778 C C . ASP A 1 101 ? 16.019 2.583 -13.487 1.00 92.44 101 ASP A C 1
ATOM 780 O O . ASP A 1 101 ? 17.058 2.201 -14.022 1.00 92.44 101 ASP A O 1
ATOM 784 N N . ILE A 1 102 ? 15.101 3.298 -14.142 1.00 94.56 102 ILE A N 1
ATOM 785 C CA . ILE A 1 102 ? 15.223 3.689 -15.552 1.00 94.56 102 ILE A CA 1
ATOM 786 C C . ILE A 1 102 ? 16.413 4.635 -15.746 1.00 94.56 102 ILE A C 1
ATOM 788 O O . ILE A 1 102 ? 17.267 4.379 -16.592 1.00 94.56 102 ILE A O 1
ATOM 792 N N . VAL A 1 103 ? 16.520 5.689 -14.927 1.00 94.50 103 VAL A N 1
ATOM 793 C CA . VAL A 1 103 ? 17.607 6.681 -15.005 1.00 94.50 103 VAL A CA 1
ATOM 794 C C . VAL A 1 103 ? 18.984 6.027 -14.854 1.00 94.50 103 VAL A C 1
ATOM 796 O O . VAL A 1 103 ? 19.909 6.358 -15.592 1.00 94.50 103 VAL A O 1
ATOM 799 N N . ARG A 1 104 ? 19.125 5.051 -13.949 1.00 93.56 104 ARG A N 1
ATOM 800 C CA . ARG A 1 104 ? 20.380 4.298 -13.744 1.00 93.56 104 ARG A CA 1
ATOM 801 C C . ARG A 1 104 ? 20.782 3.410 -14.925 1.00 93.56 104 ARG A C 1
ATOM 803 O O . ARG A 1 104 ? 21.907 2.913 -14.948 1.00 93.56 104 ARG A O 1
ATOM 810 N N . ASN A 1 105 ? 19.868 3.185 -15.864 1.00 94.56 105 ASN A N 1
ATOM 811 C CA . ASN A 1 105 ? 20.057 2.289 -16.996 1.00 94.56 105 ASN A CA 1
ATOM 812 C C . ASN A 1 105 ? 19.988 3.000 -18.356 1.00 94.56 105 ASN A C 1
ATOM 814 O O . ASN A 1 105 ? 20.032 2.303 -19.365 1.00 94.56 105 ASN A O 1
ATOM 818 N N . LEU A 1 106 ? 19.940 4.340 -18.409 1.00 93.25 106 LEU A N 1
ATOM 819 C CA . LEU A 1 106 ? 19.819 5.136 -19.647 1.00 93.25 106 LEU A CA 1
ATOM 820 C C . LEU A 1 106 ? 20.907 4.867 -20.697 1.00 93.25 106 LEU A C 1
ATOM 822 O O . LEU A 1 106 ? 20.699 5.141 -21.873 1.00 93.25 106 LEU A O 1
ATOM 826 N N . GLN A 1 107 ? 22.057 4.331 -20.288 1.00 94.19 107 GLN A N 1
ATOM 827 C CA . GLN A 1 107 ? 23.145 3.923 -21.176 1.00 94.19 107 GLN A CA 1
ATOM 828 C C . GLN A 1 107 ? 22.812 2.699 -22.048 1.00 94.19 107 GLN A C 1
ATOM 830 O O . GLN A 1 107 ? 23.559 2.390 -22.973 1.00 94.19 107 GLN A O 1
ATOM 835 N N . HIS A 1 108 ? 21.729 1.980 -21.748 1.00 93.88 108 HIS A N 1
ATOM 836 C CA . HIS A 1 108 ? 21.302 0.799 -22.492 1.00 93.88 108 HIS A CA 1
ATOM 837 C C . HIS A 1 108 ? 20.204 1.125 -23.511 1.00 93.88 108 HIS A C 1
ATOM 839 O O . HIS A 1 108 ? 19.464 2.098 -23.387 1.00 93.88 108 HIS A O 1
ATOM 845 N N . ASP A 1 109 ? 20.046 0.244 -24.496 1.00 95.56 109 ASP A N 1
ATOM 846 C CA . ASP A 1 109 ? 18.938 0.285 -25.450 1.00 95.56 109 ASP A CA 1
ATOM 847 C C . ASP A 1 109 ? 17.618 -0.099 -24.748 1.00 95.56 109 ASP A C 1
ATOM 849 O O . ASP A 1 109 ? 17.369 -1.270 -24.440 1.00 95.56 109 ASP A O 1
ATOM 853 N N . MET A 1 110 ? 16.780 0.904 -24.467 1.00 93.75 110 MET A N 1
ATOM 854 C CA . MET A 1 110 ? 15.528 0.753 -23.713 1.00 93.75 110 MET A CA 1
ATOM 855 C C . MET A 1 110 ? 14.481 -0.113 -24.423 1.00 93.75 110 MET A C 1
ATOM 857 O O . MET A 1 110 ? 13.584 -0.632 -23.755 1.00 93.75 110 MET A O 1
ATOM 861 N N . ASP A 1 111 ? 14.580 -0.283 -25.743 1.00 95.94 111 ASP A N 1
ATOM 862 C CA . ASP A 1 111 ? 13.673 -1.138 -26.512 1.00 95.94 111 ASP A CA 1
ATOM 863 C C . ASP A 1 111 ? 14.044 -2.620 -26.403 1.00 95.94 111 ASP A C 1
ATOM 865 O O . ASP A 1 111 ? 13.176 -3.488 -26.513 1.00 95.94 111 ASP A O 1
ATOM 869 N N . LYS A 1 112 ? 15.317 -2.922 -26.124 1.00 95.44 112 LYS A N 1
ATOM 870 C CA . LYS A 1 112 ? 15.818 -4.297 -25.957 1.00 95.44 112 LYS A CA 1
ATOM 871 C C . LYS A 1 112 ? 15.939 -4.726 -24.501 1.00 95.44 112 LYS A C 1
ATOM 873 O O . LYS A 1 112 ? 15.922 -5.922 -24.212 1.00 95.44 112 LYS A O 1
ATOM 878 N N . LEU A 1 113 ? 16.077 -3.776 -23.580 1.00 96.12 113 LEU A N 1
ATOM 879 C CA . LEU A 1 113 ? 16.198 -4.069 -22.160 1.00 96.12 113 LEU A CA 1
ATOM 880 C C . LEU A 1 113 ? 14.825 -4.402 -21.569 1.00 96.12 113 LEU A C 1
ATOM 882 O O . LEU A 1 113 ? 13.890 -3.610 -21.658 1.00 96.12 113 LEU A O 1
ATOM 886 N N . SER A 1 114 ? 14.695 -5.576 -20.952 1.00 97.25 114 SER A N 1
ATOM 887 C CA . SER A 1 114 ? 13.460 -5.981 -20.274 1.00 97.25 114 SER A CA 1
ATOM 888 C C . SER A 1 114 ? 13.315 -5.306 -18.911 1.00 97.25 114 SER A C 1
ATOM 890 O O . SER A 1 114 ? 14.302 -5.186 -18.183 1.00 97.25 114 SER A O 1
ATOM 892 N N . VAL A 1 115 ? 12.088 -4.992 -18.499 1.00 96.50 115 VAL A N 1
ATOM 893 C CA . VAL A 1 115 ? 11.790 -4.407 -17.180 1.00 96.50 115 VAL A CA 1
ATOM 894 C C . VAL A 1 115 ? 12.350 -5.246 -16.027 1.00 96.50 115 VAL A C 1
ATOM 896 O O . VAL A 1 115 ? 12.944 -4.698 -15.102 1.00 96.50 115 VAL A O 1
ATOM 899 N N . GLN A 1 116 ? 12.243 -6.576 -16.096 1.00 94.81 116 GLN A N 1
ATOM 900 C CA . GLN A 1 116 ? 12.771 -7.468 -15.055 1.00 94.81 116 GLN A CA 1
ATOM 901 C C . GLN A 1 116 ? 14.286 -7.378 -14.838 1.00 94.81 116 GLN A C 1
ATOM 903 O O . GLN A 1 116 ? 14.766 -7.820 -13.802 1.00 94.81 116 GLN A O 1
ATOM 908 N N . ALA A 1 117 ? 15.035 -6.865 -15.818 1.00 94.00 117 ALA A N 1
ATOM 909 C CA . ALA A 1 117 ? 16.485 -6.733 -15.720 1.00 94.00 117 ALA A CA 1
ATOM 910 C C . ALA A 1 117 ? 16.900 -5.497 -14.911 1.00 94.00 117 ALA A C 1
ATOM 912 O O . ALA A 1 117 ? 18.007 -5.468 -14.385 1.00 94.00 117 ALA A O 1
ATOM 913 N N . ILE A 1 118 ? 16.022 -4.492 -14.817 1.00 93.38 118 ILE A N 1
ATOM 914 C CA . ILE A 1 118 ? 16.307 -3.234 -14.115 1.00 93.38 118 ILE A CA 1
ATOM 915 C C . ILE A 1 118 ? 15.509 -3.067 -12.828 1.00 93.38 118 ILE A C 1
ATOM 917 O O . ILE A 1 118 ? 15.865 -2.232 -12.002 1.00 93.38 118 ILE A O 1
ATOM 921 N N . MET A 1 119 ? 14.414 -3.818 -12.668 1.00 89.12 119 MET A N 1
ATOM 922 C CA . MET A 1 119 ? 13.583 -3.726 -11.475 1.00 89.12 119 MET A CA 1
ATOM 923 C C . MET A 1 119 ? 14.402 -4.068 -10.230 1.00 89.12 119 MET A C 1
ATOM 925 O O . MET A 1 119 ? 15.256 -4.956 -10.244 1.00 89.12 119 MET A O 1
ATOM 929 N N . SER A 1 120 ? 14.103 -3.395 -9.125 1.00 72.81 120 SER A N 1
ATOM 930 C CA . SER A 1 120 ? 14.726 -3.728 -7.849 1.00 72.81 120 SER A CA 1
ATOM 931 C C . SER A 1 120 ? 14.245 -5.111 -7.387 1.00 72.81 120 SER A C 1
ATOM 933 O O . SER A 1 120 ? 13.077 -5.288 -7.045 1.00 72.81 120 SER A O 1
ATOM 935 N N . SER A 1 121 ? 15.146 -6.099 -7.348 1.00 63.16 121 SER A N 1
ATOM 936 C CA . SER A 1 121 ? 14.845 -7.486 -6.943 1.00 63.16 121 SER A CA 1
ATOM 937 C C . SER A 1 121 ? 14.487 -7.655 -5.458 1.00 63.16 121 SER A C 1
ATOM 939 O O . SER A 1 121 ? 14.153 -8.760 -5.041 1.00 63.16 121 SER A O 1
ATOM 941 N N . GLY A 1 122 ? 14.556 -6.587 -4.652 1.00 62.00 122 GLY A N 1
ATOM 942 C CA . GLY A 1 122 ? 14.382 -6.595 -3.189 1.00 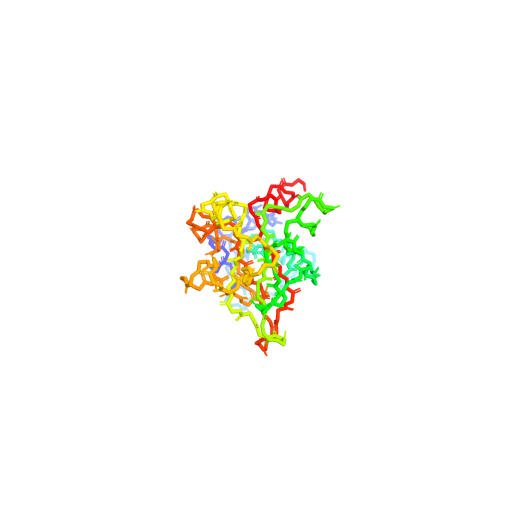62.00 122 GLY A CA 1
ATOM 943 C C . GLY A 1 122 ? 12.969 -6.894 -2.677 1.00 62.00 122 GLY A C 1
ATOM 944 O O . GLY A 1 122 ? 12.694 -6.665 -1.503 1.00 62.00 122 GLY A O 1
ATOM 945 N N . GLY A 1 123 ? 12.083 -7.399 -3.537 1.00 68.75 123 GLY A N 1
ATOM 946 C CA . GLY A 1 123 ? 10.670 -7.583 -3.239 1.00 68.75 123 GLY A CA 1
ATOM 947 C C . GLY A 1 123 ? 9.919 -6.253 -3.186 1.00 68.75 123 GLY A C 1
ATOM 948 O O . GLY A 1 123 ? 10.464 -5.201 -2.854 1.00 68.75 123 GLY A O 1
ATOM 949 N N . VAL A 1 124 ? 8.639 -6.298 -3.539 1.00 78.75 124 VAL A N 1
ATOM 950 C CA . VAL A 1 124 ? 7.718 -5.202 -3.232 1.00 78.75 124 VAL A CA 1
ATOM 951 C C . VAL A 1 124 ? 7.105 -5.527 -1.880 1.00 78.75 124 VAL A C 1
ATOM 953 O O . VAL A 1 124 ? 6.656 -6.663 -1.719 1.00 78.75 124 VAL A O 1
ATOM 956 N N . PRO A 1 125 ? 7.072 -4.601 -0.908 1.00 89.56 125 PRO A N 1
ATOM 957 C CA . PRO A 1 125 ? 6.325 -4.847 0.314 1.00 89.56 125 PRO A CA 1
ATOM 958 C C . PRO A 1 125 ? 4.861 -5.098 -0.050 1.00 89.56 125 PRO A C 1
ATOM 960 O O . PRO A 1 125 ? 4.223 -4.276 -0.713 1.00 89.56 125 PRO A O 1
ATOM 963 N N . THR A 1 126 ? 4.357 -6.260 0.355 1.00 90.94 126 THR A N 1
ATOM 964 C CA . THR A 1 126 ? 2.981 -6.693 0.110 1.00 90.94 126 THR A CA 1
ATOM 965 C C . THR A 1 126 ? 2.250 -6.883 1.422 1.00 90.94 126 THR A C 1
ATOM 967 O O . THR A 1 126 ? 2.784 -7.529 2.324 1.00 90.94 126 THR A O 1
ATOM 970 N N . VAL A 1 127 ? 1.024 -6.378 1.506 1.00 93.50 127 VAL A N 1
ATOM 971 C CA . VAL A 1 127 ? 0.148 -6.579 2.666 1.00 93.50 127 VAL A CA 1
ATOM 972 C C . VAL A 1 127 ? -1.274 -6.926 2.226 1.00 93.50 127 VAL A C 1
ATOM 974 O O . VAL A 1 127 ? -1.638 -6.738 1.064 1.00 93.50 127 VAL A O 1
ATOM 977 N N . ASP A 1 128 ? -2.075 -7.435 3.157 1.00 93.19 128 ASP A N 1
ATOM 978 C CA . ASP A 1 128 ? -3.497 -7.710 2.940 1.00 93.19 128 ASP A CA 1
ATOM 979 C C . ASP A 1 128 ? -4.337 -6.419 2.992 1.00 93.19 128 ASP A C 1
ATOM 981 O O . ASP A 1 128 ? -3.959 -5.455 3.664 1.00 93.19 128 ASP A O 1
ATOM 985 N N . GLU A 1 129 ? -5.494 -6.392 2.330 1.00 92.88 129 GLU A N 1
ATOM 986 C CA . GLU A 1 129 ? -6.410 -5.238 2.331 1.00 92.88 129 GLU A CA 1
ATOM 987 C C . GLU A 1 129 ? -6.912 -4.858 3.733 1.00 92.88 129 GLU A C 1
ATOM 989 O O . GLU A 1 129 ? -7.197 -3.689 4.000 1.00 92.88 129 GLU A O 1
ATOM 994 N N . THR A 1 130 ? -6.961 -5.819 4.657 1.00 90.50 130 THR A N 1
ATOM 995 C CA . THR A 1 130 ? -7.368 -5.599 6.048 1.00 90.50 130 THR A CA 1
ATOM 996 C C . THR A 1 130 ? -6.281 -4.972 6.918 1.00 90.50 130 THR A C 1
ATOM 998 O O . THR A 1 130 ? -6.572 -4.573 8.048 1.00 90.50 130 THR A O 1
ATOM 1001 N N . THR A 1 131 ? -5.052 -4.857 6.403 1.00 92.31 131 THR A N 1
ATOM 1002 C CA . THR A 1 131 ? -3.903 -4.320 7.137 1.00 92.31 131 THR A CA 1
ATOM 1003 C C . THR A 1 131 ? -4.150 -2.863 7.540 1.00 92.31 131 THR A C 1
ATOM 1005 O O . THR A 1 131 ? -4.499 -2.050 6.682 1.00 92.31 131 THR A O 1
ATOM 1008 N N . PRO A 1 132 ? -3.949 -2.502 8.815 1.00 90.31 132 PRO A N 1
ATOM 1009 C CA . PRO A 1 132 ? -3.950 -1.114 9.271 1.00 90.31 132 PRO A CA 1
ATOM 1010 C C . PRO A 1 132 ? -2.974 -0.217 8.485 1.00 90.31 132 PRO A C 1
ATOM 1012 O O . PRO A 1 132 ? -1.845 -0.614 8.195 1.00 90.31 132 PRO A O 1
ATOM 1015 N N . VAL A 1 133 ? -3.393 1.001 8.130 1.00 90.31 133 VAL A N 1
ATOM 1016 C CA . VAL A 1 133 ? -2.574 1.962 7.365 1.00 90.31 133 VAL A CA 1
ATOM 1017 C C . VAL A 1 133 ? -1.328 2.399 8.138 1.00 90.31 133 VAL A C 1
ATOM 1019 O O . VAL A 1 133 ? -0.266 2.582 7.550 1.00 90.31 133 VAL A O 1
ATOM 1022 N N . ASP A 1 134 ? -1.424 2.550 9.455 1.00 88.56 134 ASP A N 1
ATOM 1023 C CA . ASP A 1 134 ? -0.294 2.891 10.324 1.00 88.56 134 ASP A CA 1
ATOM 1024 C C . ASP A 1 134 ? 0.841 1.855 10.257 1.00 88.56 134 ASP A C 1
ATOM 1026 O O . ASP A 1 134 ? 2.014 2.230 10.227 1.00 88.56 134 ASP A O 1
ATOM 1030 N N . ALA A 1 135 ? 0.505 0.571 10.118 1.00 90.38 135 ALA A N 1
ATOM 1031 C CA . ALA A 1 135 ? 1.471 -0.517 9.989 1.00 90.38 135 ALA A CA 1
ATOM 1032 C C . ALA A 1 135 ? 2.315 -0.438 8.703 1.00 90.38 135 ALA A C 1
ATOM 1034 O O . ALA A 1 135 ? 3.434 -0.953 8.673 1.00 90.38 135 ALA A O 1
ATOM 1035 N N . ILE A 1 136 ? 1.818 0.217 7.645 1.00 93.12 136 ILE A N 1
ATOM 1036 C CA . ILE A 1 136 ? 2.554 0.363 6.379 1.00 93.12 136 ILE A CA 1
ATOM 1037 C C . ILE A 1 136 ? 3.340 1.674 6.267 1.00 93.12 136 ILE A C 1
ATOM 1039 O O . ILE A 1 136 ? 4.134 1.820 5.336 1.00 93.12 136 ILE A O 1
ATOM 1043 N N . ILE A 1 137 ? 3.171 2.618 7.201 1.00 91.00 137 ILE A N 1
ATOM 1044 C CA . ILE A 1 137 ? 3.904 3.896 7.188 1.00 91.00 137 ILE A CA 1
ATOM 1045 C C . ILE A 1 137 ? 5.428 3.674 7.182 1.00 91.00 137 ILE A C 1
ATOM 1047 O O . ILE A 1 137 ? 6.075 4.236 6.296 1.00 91.00 137 ILE A O 1
ATOM 1051 N N . PRO A 1 138 ? 6.018 2.818 8.047 1.00 90.94 138 PRO A N 1
ATOM 1052 C CA . PRO A 1 138 ? 7.464 2.570 8.026 1.00 90.94 138 PRO A CA 1
ATOM 1053 C C . PRO A 1 138 ? 7.940 1.931 6.714 1.00 90.94 138 PRO A C 1
ATOM 1055 O O . PRO A 1 138 ? 9.034 2.215 6.224 1.00 90.94 138 PRO A O 1
ATOM 1058 N N . LEU A 1 139 ? 7.101 1.093 6.089 1.00 91.06 139 LEU A N 1
ATOM 1059 C CA . LEU A 1 139 ? 7.410 0.514 4.779 1.00 91.06 139 LEU A CA 1
ATOM 1060 C C . LEU A 1 139 ? 7.508 1.620 3.728 1.00 91.06 139 LEU A C 1
ATOM 1062 O O . LEU A 1 139 ? 8.433 1.629 2.923 1.00 91.06 139 LEU A O 1
ATOM 1066 N N . LEU A 1 140 ? 6.609 2.598 3.765 1.00 89.31 140 LEU A N 1
ATOM 1067 C CA . LEU A 1 140 ? 6.635 3.731 2.847 1.00 89.31 140 LEU A CA 1
ATOM 1068 C C . LEU A 1 140 ? 7.784 4.710 3.103 1.00 89.31 140 LEU A C 1
ATOM 1070 O O . LEU A 1 140 ? 8.009 5.573 2.261 1.00 89.31 140 LEU A O 1
ATOM 1074 N N . GLU A 1 141 ? 8.540 4.600 4.196 1.00 87.19 141 GLU A N 1
ATOM 1075 C CA . GLU A 1 141 ? 9.782 5.363 4.374 1.00 87.19 141 GLU A CA 1
ATOM 1076 C C . GLU A 1 141 ? 10.895 4.799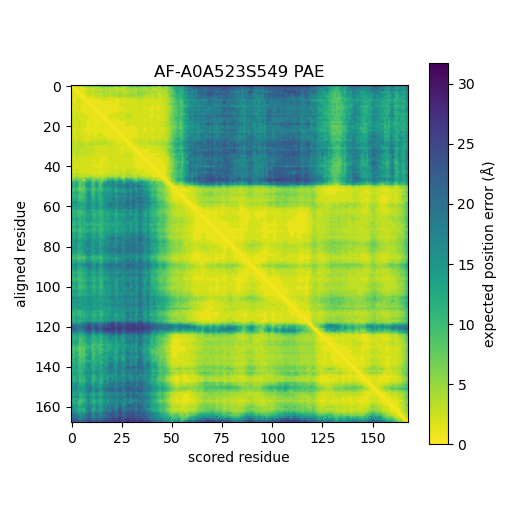 3.482 1.00 87.19 141 GLU A C 1
ATOM 1078 O O . GLU A 1 141 ? 11.573 5.559 2.780 1.00 87.19 141 GLU A O 1
ATOM 1083 N N . SER A 1 142 ? 11.005 3.468 3.446 1.00 85.19 142 SER A N 1
ATOM 1084 C CA . SER A 1 142 ? 12.038 2.722 2.712 1.00 85.19 142 SER A CA 1
ATOM 1085 C C . SER A 1 142 ? 11.655 2.418 1.261 1.00 85.19 142 SER A C 1
ATOM 1087 O O . SER A 1 142 ? 12.509 2.388 0.375 1.00 85.19 142 SER A O 1
ATOM 1089 N N . TYR A 1 143 ? 10.364 2.231 1.001 1.00 85.56 143 TYR A N 1
ATOM 1090 C CA . TYR A 1 143 ? 9.806 1.888 -0.301 1.00 85.56 143 TYR A CA 1
ATOM 1091 C C . TYR A 1 143 ? 8.934 3.035 -0.825 1.00 85.56 143 TYR A C 1
ATOM 1093 O O . TYR A 1 143 ? 8.448 3.883 -0.077 1.00 85.56 143 TYR A O 1
ATOM 1101 N N . GLN A 1 144 ? 8.746 3.110 -2.142 1.00 83.31 144 GLN A N 1
ATOM 1102 C CA . GLN A 1 144 ? 7.904 4.156 -2.733 1.00 83.31 144 GLN A CA 1
ATOM 1103 C C . GLN A 1 144 ? 6.414 3.776 -2.790 1.00 83.31 144 GLN A C 1
ATOM 1105 O O . GLN A 1 144 ? 5.560 4.660 -2.873 1.00 83.31 144 GLN A O 1
ATOM 1110 N N . ALA A 1 145 ? 6.095 2.482 -2.703 1.00 89.12 145 ALA A N 1
ATOM 1111 C CA . ALA A 1 145 ? 4.740 1.989 -2.480 1.00 89.12 145 ALA A CA 1
ATOM 1112 C C . ALA A 1 145 ? 4.715 0.619 -1.809 1.00 89.12 145 ALA A C 1
ATOM 1114 O O . ALA A 1 145 ? 5.706 -0.112 -1.820 1.00 89.12 145 ALA A O 1
ATOM 1115 N N . VAL A 1 146 ? 3.529 0.286 -1.308 1.00 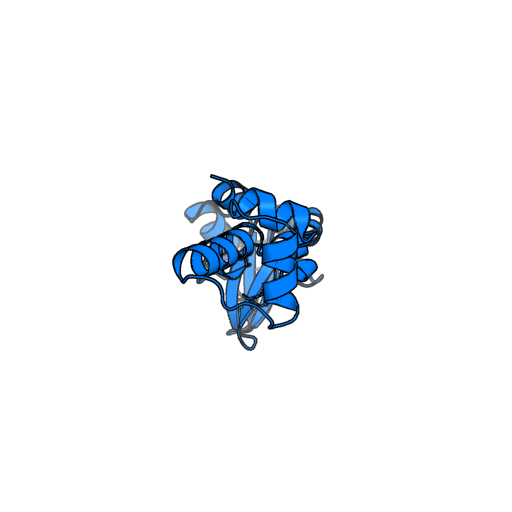92.75 146 VAL A N 1
ATOM 1116 C CA . VAL A 1 146 ? 3.125 -1.024 -0.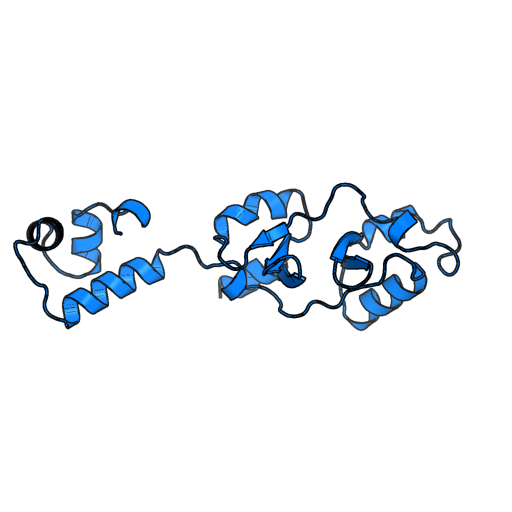810 1.00 92.75 146 VAL A CA 1
ATOM 1117 C C . VAL A 1 146 ? 2.033 -1.570 -1.722 1.00 92.75 146 VAL A C 1
ATOM 1119 O O . VAL A 1 146 ? 1.070 -0.872 -2.042 1.00 92.75 146 VAL A O 1
ATOM 1122 N N . VAL A 1 147 ? 2.195 -2.811 -2.170 1.00 92.06 147 VAL A N 1
ATOM 1123 C CA . VAL A 1 147 ? 1.201 -3.503 -2.995 1.00 92.06 147 VAL A CA 1
ATOM 1124 C C . VAL A 1 147 ? 0.209 -4.213 -2.084 1.00 92.06 147 VAL A C 1
ATOM 1126 O O . VAL A 1 147 ? 0.594 -4.907 -1.147 1.00 92.06 147 VAL A O 1
ATOM 1129 N N . ILE A 1 148 ? -1.076 -4.046 -2.370 1.00 93.94 148 ILE A N 1
ATOM 1130 C CA . ILE A 1 148 ? -2.154 -4.691 -1.627 1.00 93.94 148 ILE A CA 1
ATOM 1131 C C . ILE A 1 148 ? -2.584 -5.936 -2.384 1.00 93.94 148 ILE A C 1
ATOM 1133 O O . ILE A 1 148 ? -2.759 -5.903 -3.610 1.00 93.94 148 ILE A O 1
ATOM 1137 N N . GLN A 1 149 ? -2.712 -7.042 -1.660 1.00 90.38 149 GLN A N 1
ATOM 1138 C CA . GLN A 1 149 ? -3.126 -8.316 -2.222 1.00 90.38 149 GLN A CA 1
ATOM 1139 C C . GLN A 1 149 ? -4.313 -8.905 -1.472 1.00 90.38 149 GLN A C 1
ATOM 1141 O O . GLN A 1 149 ? -4.476 -8.691 -0.277 1.00 90.38 149 GLN A O 1
ATOM 1146 N N . ASN A 1 150 ? -5.097 -9.707 -2.187 1.00 85.12 150 ASN A N 1
ATOM 1147 C CA . ASN A 1 150 ? -6.121 -10.575 -1.623 1.00 85.12 150 ASN A CA 1
ATOM 1148 C C . ASN A 1 150 ? -5.971 -11.955 -2.279 1.00 85.12 150 ASN A C 1
ATOM 1150 O O . ASN A 1 150 ? -5.910 -12.057 -3.508 1.00 85.12 150 ASN A O 1
ATOM 1154 N N . GLN A 1 151 ? -5.806 -13.005 -1.469 1.00 81.81 151 GLN A N 1
ATOM 1155 C CA . GLN A 1 151 ? -5.582 -14.385 -1.934 1.00 81.81 151 GLN A CA 1
ATOM 1156 C C . GLN A 1 151 ? -4.468 -14.511 -3.002 1.00 81.81 151 GLN A C 1
ATOM 1158 O O . GLN A 1 151 ? -4.568 -15.279 -3.956 1.00 81.81 151 GLN A O 1
ATOM 1163 N N . GLY A 1 152 ? -3.389 -13.732 -2.857 1.00 73.50 152 GLY A N 1
ATOM 1164 C CA . GLY A 1 152 ? -2.224 -13.759 -3.752 1.00 73.50 152 GLY A CA 1
ATOM 1165 C C . GLY A 1 152 ? -2.368 -12.970 -5.060 1.00 73.50 152 GLY A C 1
ATOM 1166 O O . GLY A 1 152 ? -1.396 -12.881 -5.815 1.00 73.50 152 GLY A O 1
ATOM 1167 N N . ARG A 1 153 ? -3.529 -12.356 -5.321 1.00 82.12 153 ARG A N 1
ATOM 1168 C CA . ARG A 1 153 ? -3.756 -11.458 -6.465 1.00 82.12 153 ARG A CA 1
ATOM 1169 C C . ARG A 1 153 ? -3.556 -10.010 -6.044 1.00 82.12 153 ARG A C 1
ATOM 1171 O O . ARG A 1 153 ? -3.915 -9.636 -4.933 1.00 82.12 153 ARG A O 1
ATOM 1178 N N . VAL A 1 154 ? -2.992 -9.190 -6.929 1.00 87.62 154 VAL A N 1
ATOM 1179 C CA . VAL A 1 154 ? -2.850 -7.744 -6.696 1.00 87.62 154 VAL A CA 1
ATOM 1180 C C . VAL A 1 154 ? -4.218 -7.077 -6.809 1.00 87.62 154 VAL A C 1
ATOM 1182 O O . VAL A 1 154 ? -4.825 -7.102 -7.876 1.00 87.62 154 VAL A O 1
ATOM 1185 N N . THR A 1 155 ? -4.686 -6.473 -5.720 1.00 91.06 155 THR A N 1
ATOM 1186 C CA . THR A 1 155 ? -5.966 -5.749 -5.663 1.00 91.06 155 THR A CA 1
ATOM 1187 C C . THR A 1 155 ? -5.775 -4.237 -5.630 1.00 91.06 155 THR A C 1
ATOM 1189 O O . THR A 1 155 ? -6.631 -3.496 -6.121 1.00 91.06 155 THR A O 1
ATOM 1192 N N . GLY A 1 156 ? -4.630 -3.769 -5.128 1.00 92.50 156 GLY A N 1
ATOM 1193 C CA . GLY A 1 156 ? -4.362 -2.345 -4.996 1.00 92.50 156 GLY A CA 1
ATOM 1194 C C . GLY A 1 156 ? -2.895 -1.983 -4.826 1.00 92.50 156 GLY A C 1
ATOM 1195 O O . GLY A 1 156 ? -2.009 -2.834 -4.746 1.00 92.50 156 GLY A O 1
ATOM 1196 N N . ILE A 1 157 ? -2.647 -0.681 -4.762 1.00 92.62 157 ILE A N 1
ATOM 1197 C CA . ILE A 1 157 ? -1.361 -0.097 -4.387 1.00 92.62 157 ILE A CA 1
ATOM 1198 C C . ILE A 1 157 ? -1.594 1.126 -3.503 1.00 92.62 157 ILE A C 1
ATOM 1200 O O . ILE A 1 157 ? -2.544 1.880 -3.718 1.00 92.62 157 ILE A O 1
ATOM 1204 N N . ILE A 1 158 ? -0.716 1.328 -2.525 1.00 93.31 158 ILE A N 1
ATOM 1205 C CA . ILE A 1 158 ? -0.652 2.550 -1.724 1.00 93.31 158 ILE A CA 1
ATOM 1206 C C . ILE A 1 158 ? 0.731 3.156 -1.887 1.00 93.31 158 ILE A C 1
ATOM 1208 O O . ILE A 1 158 ? 1.746 2.501 -1.649 1.00 93.31 158 ILE A O 1
ATOM 1212 N N . SER A 1 159 ? 0.768 4.426 -2.260 1.00 90.00 159 SER A N 1
ATOM 1213 C CA . SER A 1 159 ? 1.966 5.256 -2.277 1.00 90.00 159 SER A CA 1
ATOM 1214 C C . SER A 1 159 ? 1.865 6.381 -1.243 1.00 90.00 159 SER A C 1
ATOM 1216 O O . SER A 1 159 ? 0.806 6.640 -0.666 1.00 90.00 159 SER A O 1
ATOM 1218 N N . ARG A 1 160 ? 2.966 7.109 -1.019 1.00 87.19 160 ARG A N 1
ATOM 1219 C CA . ARG A 1 160 ? 2.966 8.265 -0.100 1.00 87.19 160 ARG A CA 1
ATOM 1220 C C . ARG A 1 160 ? 1.920 9.319 -0.480 1.00 87.19 160 ARG A C 1
ATOM 1222 O O . ARG A 1 160 ? 1.372 9.969 0.405 1.00 87.19 160 ARG A O 1
ATOM 1229 N N . SER A 1 161 ? 1.639 9.498 -1.772 1.00 83.31 161 SER A N 1
ATOM 1230 C CA . SER A 1 161 ? 0.666 10.493 -2.234 1.00 83.31 161 SER A CA 1
ATOM 1231 C C . SER A 1 161 ? -0.779 10.097 -1.919 1.00 83.31 161 SER A C 1
ATOM 1233 O O . SER A 1 161 ? -1.611 10.982 -1.727 1.00 83.31 161 SER A O 1
ATOM 1235 N N . ASP A 1 162 ? -1.074 8.802 -1.789 1.00 86.06 162 ASP A N 1
ATOM 1236 C CA . ASP A 1 162 ? -2.402 8.311 -1.406 1.00 86.06 162 ASP A CA 1
ATOM 1237 C C . ASP A 1 162 ? -2.685 8.590 0.077 1.00 86.06 162 ASP A C 1
ATOM 1239 O O . ASP A 1 162 ? -3.761 9.081 0.422 1.00 86.06 162 ASP A O 1
ATOM 1243 N N . LEU A 1 163 ? -1.678 8.434 0.948 1.00 83.12 163 LEU A N 1
ATOM 1244 C CA . LEU A 1 163 ? -1.796 8.789 2.371 1.00 83.12 163 LEU A CA 1
ATOM 1245 C C . LEU A 1 163 ? -2.046 10.286 2.605 1.00 83.12 163 LEU A C 1
ATOM 1247 O O . LEU A 1 163 ? -2.703 10.663 3.574 1.00 83.12 163 LEU A O 1
ATOM 1251 N N . LEU A 1 164 ? -1.539 11.154 1.724 1.00 75.81 164 LEU A N 1
ATOM 1252 C CA . LEU A 1 164 ? -1.798 12.597 1.793 1.00 75.81 164 LEU A CA 1
ATOM 1253 C C . LEU A 1 164 ? -3.240 12.951 1.406 1.00 75.81 164 LEU A C 1
ATOM 1255 O O . LEU A 1 164 ? -3.777 13.936 1.909 1.00 75.81 164 LEU A O 1
ATOM 1259 N N . LYS A 1 165 ? -3.868 12.161 0.527 1.00 70.62 165 LYS A N 1
ATOM 1260 C CA . LYS A 1 165 ? -5.273 12.343 0.134 1.00 70.62 165 LYS A CA 1
ATOM 1261 C C . LYS A 1 165 ? -6.234 11.842 1.211 1.00 70.62 165 LYS A C 1
ATOM 1263 O O . LYS A 1 165 ? -7.270 12.459 1.402 1.00 70.62 165 LYS A O 1
ATOM 1268 N N . ALA A 1 166 ? -5.871 10.776 1.926 1.00 63.50 166 ALA A N 1
ATOM 1269 C CA . ALA A 1 166 ? -6.698 10.173 2.974 1.00 63.50 166 ALA A CA 1
ATOM 1270 C C . ALA A 1 166 ? -6.840 11.032 4.249 1.00 63.50 166 ALA A C 1
ATOM 1272 O O . ALA A 1 166 ? -7.765 10.820 5.023 1.00 63.50 166 ALA A O 1
ATOM 1273 N N . LYS A 1 167 ? -5.941 12.003 4.476 1.00 53.12 167 LYS A N 1
ATOM 1274 C CA . LYS A 1 167 ? -5.978 12.932 5.626 1.00 53.12 167 LYS A CA 1
ATOM 1275 C C . LYS A 1 167 ? -6.815 14.204 5.392 1.00 53.12 167 LYS A C 1
ATOM 1277 O O . LYS A 1 167 ? -6.705 15.136 6.189 1.00 53.12 167 LYS A O 1
ATOM 1282 N N . ARG A 1 168 ? -7.572 14.284 4.294 1.00 41.47 168 ARG A N 1
ATOM 1283 C CA . ARG A 1 168 ? -8.445 15.422 3.962 1.00 41.47 168 ARG A CA 1
ATOM 1284 C C . ARG A 1 168 ? -9.908 15.110 4.216 1.00 41.47 168 ARG A C 1
ATOM 1286 O O . ARG A 1 168 ? -10.302 13.954 3.965 1.00 41.47 168 ARG A O 1
#

Solvent-accessible surface area (backbone atoms only — not comparable to full-atom values): 9400 Å² total; per-residue (Å²): 107,59,64,79,54,73,41,54,55,57,57,52,11,60,77,61,70,54,50,41,68,56,47,52,30,40,76,72,68,79,39,85,70,56,68,74,54,49,53,39,51,50,49,54,46,58,74,52,43,67,58,31,36,60,80,58,36,46,64,68,60,77,64,40,55,34,79,41,31,36,46,59,51,53,50,51,24,66,77,67,75,40,67,58,37,48,22,20,60,86,70,36,79,69,24,40,38,37,56,67,42,50,63,78,45,65,93,52,63,40,75,78,38,35,36,60,79,53,29,54,82,85,58,60,56,69,45,49,38,79,39,43,44,74,77,47,50,69,54,50,74,82,33,77,47,37,41,24,29,56,97,76,34,72,48,23,35,39,38,71,70,43,60,63,58,69,76,106

Mean predicted aligned error: 8.77 Å

Nearest PDB structures (foldseek):
  2ef7-assembly1_A-2  TM=8.238E-01  e=1.286E-11  Sulfurisphaera tokodaii str. 7
  2ef7-assembly1_B-2  TM=7.925E-01  e=3.710E-11  Sulfurisphaera tokodaii str. 7
  7qem-assembly2_B  TM=8.085E-01  e=7.923E-09  Escherichia coli
  7pji-assembly1_B-5  TM=7.136E-01  e=3.634E-08  Pseudomonas aeruginosa
  3gby-assembly1_B  TM=7.965E-01  e=4.500E-07  Chlorobaculum tepidum TLS

Foldseek 3Di:
DVVVLVDDLCRLCVQLVHHSVQSVCVVVVNDDDDPSSVVSSVVSCVVSPFDFQLNQFDFPFDAAEQFAFQVVVVVVCVVVVNQKHFYDHVQATQFMDGVVLVVVCVVDDRRRHGNNVSGDRPDAAEDERRHGPVVCPVVQVVDQKYFYDDPRGTTGIDGPVSVVVVVD